Protein AF-A0AA95MZU4-F1 (afdb_monomer)

Nearest PDB structures (foldseek):
  8u5w-assembly1_E  TM=6.756E-01  e=3.444E-01  synthetic construct
  8ij9-assembly1_C  TM=8.265E-01  e=1.761E+00  Rattus norvegicus
  8glv-assembly1_HE  TM=7.850E-01  e=1.875E+00  Chlamydomonas reinhardtii
  5ofa-assembly1_B  TM=7.554E-01  e=2.566E+00  Homo sapiens

Solvent-accessible surface area (backbone atoms only — not comparable to full-atom values): 3941 Å² total; per-residue (Å²): 72,58,76,61,54,57,49,49,56,49,48,55,52,48,57,52,47,53,54,36,51,51,40,47,52,51,20,54,46,36,49,72,71,43,88,69,91,55,27,64,57,52,19,51,52,35,47,54,52,33,52,51,50,52,53,51,49,52,54,62,70,68,57,65,61,87,72,42,71,81,132

Radius of gyration: 16.73 Å; Cα contacts (8 Å, |Δi|>4): 46; chains: 1; bounding box: 36×13×49 Å

pLDDT: mean 87.98, std 12.41, range [55.03, 98.38]

Foldseek 3Di:
DPVVVVVVLVVVLVVLVVVLVVLQVVLVCLCPVDPDPCSPVVSVVSNVVSVVSVVVSVVSVPPPPVPDDDD

Structure (mmCIF, N/CA/C/O backbone):
data_AF-A0AA95MZU4-F1
#
_entry.id   AF-A0AA95MZU4-F1
#
loop_
_atom_site.group_PDB
_atom_site.id
_atom_site.type_symbol
_atom_site.label_atom_id
_atom_site.label_alt_id
_atom_site.label_comp_id
_atom_site.label_asym_id
_atom_site.label_entity_id
_atom_site.label_seq_id
_atom_site.pdbx_PDB_ins_code
_atom_site.Cartn_x
_atom_site.Cartn_y
_atom_site.Cartn_z
_atom_site.occupancy
_atom_site.B_iso_or_equiv
_atom_site.auth_seq_id
_atom_site.auth_comp_id
_atom_site.auth_asym_id
_atom_site.auth_atom_id
_atom_site.pdbx_PDB_model_num
ATOM 1 N N . MET A 1 1 ? 14.301 -0.597 -22.768 1.00 55.22 1 MET A N 1
ATOM 2 C CA . MET A 1 1 ? 14.713 0.040 -21.503 1.00 55.22 1 MET A CA 1
ATOM 3 C C . MET A 1 1 ? 16.188 -0.233 -21.339 1.00 55.22 1 MET A C 1
ATOM 5 O O . MET A 1 1 ? 16.560 -1.400 -2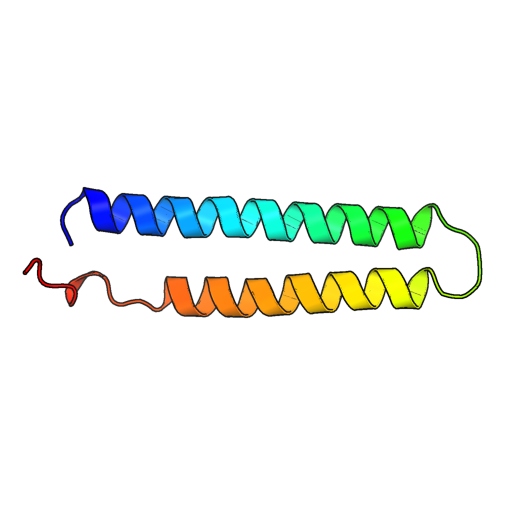1.426 1.00 55.22 1 MET A O 1
ATOM 9 N N . SER A 1 2 ? 17.014 0.788 -21.109 1.00 56.78 2 SER A N 1
ATOM 10 C CA . SER A 1 2 ? 18.323 0.582 -20.480 1.00 56.78 2 SER A CA 1
ATOM 11 C C . SER A 1 2 ? 18.156 -0.273 -19.229 1.00 56.78 2 SER A C 1
ATOM 13 O O . SER A 1 2 ? 17.081 -0.299 -18.618 1.00 56.78 2 SER A O 1
ATOM 15 N N . ALA A 1 3 ? 19.228 -0.957 -18.825 1.00 62.38 3 ALA A N 1
ATOM 16 C CA . ALA A 1 3 ? 19.284 -1.647 -17.538 1.00 62.38 3 ALA A CA 1
ATOM 17 C C . ALA A 1 3 ? 18.748 -0.756 -16.396 1.00 62.38 3 ALA A C 1
ATOM 19 O O . ALA A 1 3 ? 18.036 -1.248 -15.525 1.00 62.38 3 ALA A O 1
ATOM 20 N N . ASN A 1 4 ? 18.970 0.561 -16.495 1.00 74.06 4 ASN A N 1
ATOM 21 C CA . ASN A 1 4 ? 18.449 1.582 -15.588 1.00 74.06 4 ASN A CA 1
ATOM 22 C C . ASN A 1 4 ? 16.916 1.609 -15.526 1.00 74.06 4 ASN A C 1
ATOM 24 O O . ASN A 1 4 ? 16.367 1.482 -14.446 1.00 74.06 4 ASN A O 1
ATOM 28 N N . GLY A 1 5 ? 16.191 1.648 -16.650 1.00 78.12 5 GLY A N 1
ATOM 29 C CA . GLY A 1 5 ? 14.724 1.703 -16.600 1.00 78.12 5 GLY A CA 1
ATOM 30 C C . GLY A 1 5 ? 14.077 0.451 -15.988 1.00 78.12 5 GLY A C 1
ATOM 31 O O . GLY A 1 5 ? 13.070 0.545 -15.285 1.00 78.12 5 GLY A O 1
ATOM 32 N N . GLN A 1 6 ? 14.635 -0.742 -16.238 1.00 82.12 6 GLN A N 1
ATOM 33 C CA . GLN A 1 6 ? 14.138 -1.983 -15.610 1.00 82.12 6 GLN A CA 1
ATOM 34 C C . GLN A 1 6 ? 14.414 -1.997 -14.111 1.00 82.12 6 GLN A C 1
ATOM 36 O O . GLN A 1 6 ? 13.573 -2.456 -13.335 1.00 82.12 6 GLN A O 1
ATOM 41 N N . HIS A 1 7 ? 15.568 -1.467 -13.725 1.00 86.00 7 HIS A N 1
ATOM 42 C CA . HIS A 1 7 ? 15.975 -1.303 -12.344 1.00 86.00 7 HIS A CA 1
ATOM 43 C C . HIS A 1 7 ? 15.103 -0.273 -11.608 1.00 86.00 7 HIS A C 1
ATOM 45 O O . HIS A 1 7 ? 14.582 -0.575 -10.538 1.00 86.00 7 HIS A O 1
ATOM 51 N N . ASP A 1 8 ? 14.814 0.870 -12.228 1.00 88.06 8 ASP A N 1
ATOM 52 C CA . ASP A 1 8 ? 13.941 1.910 -11.678 1.00 88.06 8 ASP A CA 1
ATOM 53 C C . ASP A 1 8 ? 12.518 1.381 -11.470 1.00 88.06 8 ASP A C 1
ATOM 55 O O . ASP A 1 8 ? 11.942 1.518 -10.393 1.00 88.06 8 ASP A O 1
ATOM 59 N N . LEU A 1 9 ? 11.952 0.686 -12.467 1.00 90.06 9 LEU A N 1
ATOM 60 C CA . LEU A 1 9 ? 10.629 0.068 -12.329 1.00 90.06 9 LEU A CA 1
ATOM 61 C C . LEU A 1 9 ? 10.612 -1.002 -11.228 1.00 90.06 9 LEU A C 1
ATOM 63 O O . LEU A 1 9 ? 9.591 -1.189 -10.560 1.00 90.06 9 LEU A O 1
ATOM 67 N N . TYR A 1 10 ? 11.710 -1.737 -11.052 1.00 91.25 10 TYR A N 1
ATOM 68 C CA . TYR A 1 10 ? 11.850 -2.677 -9.946 1.00 91.25 10 TYR A CA 1
ATOM 69 C C . TYR A 1 10 ? 11.790 -1.948 -8.596 1.00 91.25 10 TYR A C 1
ATOM 71 O O . TYR A 1 10 ? 10.964 -2.326 -7.763 1.00 91.25 10 TYR A O 1
ATOM 79 N N . TYR A 1 11 ? 12.565 -0.875 -8.415 1.00 93.69 11 TYR A N 1
ATOM 80 C CA . TYR A 1 11 ? 12.566 -0.100 -7.173 1.00 93.69 11 TYR A CA 1
ATOM 81 C C . TYR A 1 11 ? 11.228 0.566 -6.886 1.00 93.69 11 TYR A C 1
ATOM 83 O O . TYR A 1 11 ? 10.720 0.422 -5.780 1.00 93.69 11 TYR A O 1
ATOM 91 N N . ILE A 1 12 ? 10.586 1.170 -7.887 1.00 94.31 12 ILE A N 1
ATOM 92 C CA . ILE A 1 12 ? 9.252 1.768 -7.730 1.00 94.31 12 ILE A CA 1
ATOM 93 C C . ILE A 1 12 ? 8.249 0.727 -7.213 1.00 94.31 12 ILE A C 1
ATOM 95 O O . ILE A 1 12 ? 7.434 1.015 -6.339 1.00 94.31 12 ILE A O 1
ATOM 99 N N . LYS A 1 13 ? 8.291 -0.510 -7.726 1.00 95.12 13 LYS A N 1
ATOM 100 C CA . LYS A 1 13 ? 7.411 -1.590 -7.244 1.00 95.12 13 LYS A CA 1
ATOM 101 C C . LYS A 1 13 ? 7.746 -2.041 -5.821 1.00 95.12 13 LYS A C 1
ATOM 103 O O . LYS A 1 13 ? 6.842 -2.537 -5.141 1.00 95.12 13 LYS A O 1
ATOM 108 N N . GLN A 1 14 ? 9.012 -1.948 -5.421 1.00 97.00 14 GLN A N 1
ATOM 109 C CA . GLN A 1 14 ? 9.468 -2.289 -4.078 1.00 97.00 14 GLN A CA 1
ATOM 110 C C . GLN A 1 14 ? 9.028 -1.214 -3.080 1.00 97.00 14 GLN A C 1
ATOM 112 O O . GLN A 1 14 ? 8.285 -1.537 -2.162 1.00 97.00 14 GLN A O 1
ATOM 117 N N . GLU A 1 15 ? 9.345 0.055 -3.334 1.00 97.62 15 GLU A N 1
ATOM 118 C CA . GLU A 1 15 ? 8.911 1.182 -2.498 1.00 97.62 15 GLU A CA 1
ATOM 119 C C . GLU A 1 15 ? 7.385 1.236 -2.369 1.00 97.62 15 GLU A C 1
ATOM 121 O O . GLU A 1 15 ? 6.845 1.418 -1.280 1.00 97.62 15 GLU A O 1
ATOM 126 N N . LEU A 1 16 ? 6.656 0.987 -3.463 1.00 97.75 16 LEU A N 1
ATOM 127 C CA . LEU A 1 16 ? 5.196 0.921 -3.417 1.00 97.75 16 LEU A CA 1
ATOM 128 C C . LEU A 1 16 ? 4.690 -0.220 -2.521 1.00 97.75 16 LEU A C 1
ATOM 130 O O . LEU A 1 16 ? 3.636 -0.083 -1.904 1.00 97.75 16 LEU A O 1
ATOM 134 N N . GLN A 1 17 ? 5.405 -1.347 -2.445 1.00 98.00 17 GLN A N 1
ATOM 135 C CA . GLN A 1 17 ? 5.054 -2.423 -1.516 1.00 98.00 17 GLN A CA 1
ATOM 136 C C . GLN A 1 17 ? 5.281 -2.008 -0.066 1.00 98.00 17 GLN A C 1
ATOM 138 O O . GLN A 1 17 ? 4.446 -2.331 0.777 1.00 98.00 17 GLN A O 1
ATOM 143 N N . ASP A 1 18 ? 6.372 -1.303 0.211 1.00 98.38 18 ASP A N 1
ATOM 144 C CA . ASP A 1 18 ? 6.695 -0.838 1.557 1.00 98.38 18 ASP A CA 1
ATOM 145 C C . ASP A 1 18 ? 5.638 0.165 2.042 1.00 98.38 18 ASP A C 1
ATOM 147 O O . ASP A 1 18 ? 5.080 -0.014 3.123 1.00 98.38 18 ASP A O 1
ATOM 151 N N . ILE A 1 19 ? 5.218 1.099 1.180 1.00 97.94 19 ILE A N 1
ATOM 152 C CA . ILE A 1 19 ? 4.107 2.026 1.458 1.00 97.94 19 ILE A CA 1
ATOM 153 C C . ILE A 1 19 ? 2.796 1.273 1.736 1.00 97.94 19 ILE A C 1
ATOM 155 O O . ILE A 1 19 ? 2.073 1.612 2.673 1.00 97.94 19 ILE A O 1
ATOM 159 N N . ILE A 1 20 ? 2.466 0.244 0.942 1.00 98.25 20 ILE A N 1
ATOM 160 C CA . ILE A 1 20 ? 1.271 -0.585 1.187 1.00 98.25 20 ILE A CA 1
ATOM 161 C C . ILE A 1 20 ? 1.351 -1.225 2.578 1.00 98.25 20 ILE A C 1
ATOM 163 O O . ILE A 1 20 ? 0.389 -1.137 3.339 1.00 98.25 20 ILE A O 1
ATOM 167 N N . ASN A 1 21 ? 2.494 -1.819 2.926 1.00 98.25 21 ASN A N 1
ATOM 168 C CA . ASN A 1 21 ? 2.692 -2.475 4.219 1.00 98.25 21 ASN A CA 1
ATOM 169 C C . ASN A 1 21 ? 2.562 -1.484 5.388 1.00 98.25 21 ASN A C 1
ATOM 171 O O . ASN A 1 21 ? 1.959 -1.810 6.411 1.00 98.25 21 ASN A O 1
ATOM 175 N N . GLU A 1 22 ? 3.101 -0.272 5.242 1.00 98.38 22 GLU A N 1
ATOM 176 C CA . GLU A 1 22 ? 2.987 0.786 6.248 1.00 98.38 22 GLU A CA 1
ATOM 177 C C . GLU A 1 22 ? 1.533 1.211 6.466 1.00 98.38 22 GLU A C 1
ATOM 179 O O . GLU A 1 22 ? 1.086 1.294 7.611 1.00 98.38 22 GLU A O 1
ATOM 184 N N . ILE A 1 23 ? 0.764 1.408 5.389 1.00 98.06 23 ILE A N 1
ATOM 185 C CA . ILE A 1 23 ? -0.661 1.764 5.477 1.00 98.06 23 ILE A CA 1
ATOM 186 C C . ILE A 1 23 ? -1.442 0.688 6.237 1.00 98.06 23 ILE A C 1
ATOM 188 O O . ILE A 1 23 ? -2.257 1.015 7.100 1.00 98.06 23 ILE A O 1
ATOM 192 N N . GLU A 1 24 ? -1.187 -0.588 5.954 1.00 97.25 24 GLU A N 1
ATOM 193 C CA . GLU A 1 24 ? -1.860 -1.702 6.630 1.00 97.25 24 GLU A CA 1
ATOM 194 C C . GLU A 1 24 ? -1.459 -1.832 8.097 1.00 97.25 24 GLU A C 1
ATOM 196 O O . GLU A 1 24 ? -2.304 -2.109 8.949 1.00 97.25 24 GLU A O 1
ATOM 201 N N . SER A 1 25 ? -0.187 -1.582 8.408 1.00 97.44 25 SER A N 1
ATOM 202 C CA . SER A 1 25 ? 0.303 -1.529 9.785 1.00 97.44 25 SER A CA 1
ATOM 203 C C . SER A 1 25 ? -0.397 -0.420 10.578 1.00 97.44 25 SER A C 1
ATOM 205 O O . SER A 1 25 ? -0.896 -0.662 11.680 1.00 97.44 25 SER A O 1
ATOM 207 N N . ILE A 1 26 ? -0.532 0.775 9.989 1.00 95.62 26 ILE A N 1
ATOM 208 C CA . ILE A 1 26 ? -1.264 1.898 10.591 1.00 95.62 26 ILE A CA 1
ATOM 209 C C . ILE A 1 26 ? -2.745 1.546 10.757 1.00 95.62 26 ILE A C 1
ATOM 211 O O . ILE A 1 26 ? -3.298 1.766 11.833 1.00 95.62 26 ILE A O 1
ATOM 215 N N . ALA A 1 27 ? -3.387 0.968 9.738 1.00 95.56 27 ALA A N 1
ATOM 216 C CA . ALA A 1 27 ? -4.789 0.556 9.807 1.00 95.56 27 ALA A CA 1
ATOM 217 C C . ALA A 1 27 ? -5.027 -0.444 10.946 1.00 95.56 27 ALA A C 1
ATOM 219 O O . ALA A 1 27 ? -5.955 -0.274 11.735 1.00 95.56 27 ALA A O 1
ATOM 220 N N . ALA A 1 28 ? -4.150 -1.443 11.074 1.00 94.00 28 ALA A N 1
ATOM 221 C CA . ALA A 1 28 ? -4.203 -2.433 12.140 1.00 94.00 28 ALA A CA 1
A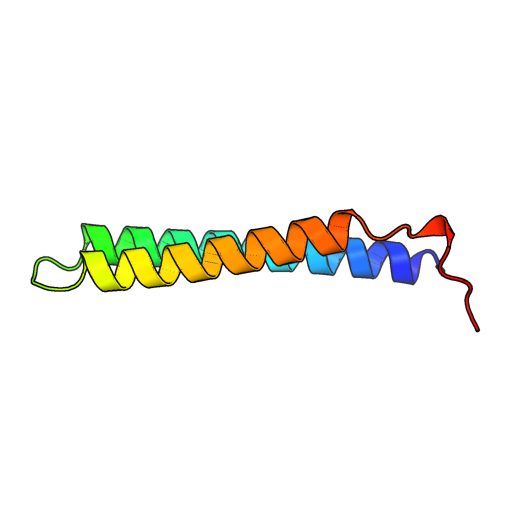TOM 222 C C . ALA A 1 28 ? -3.946 -1.828 13.529 1.00 94.00 28 ALA A C 1
ATOM 224 O O . ALA A 1 28 ? -4.547 -2.277 14.506 1.00 94.00 28 ALA A O 1
ATOM 225 N N . GLY A 1 29 ? -3.059 -0.833 13.625 1.00 94.00 29 GLY A N 1
ATOM 226 C CA . GLY A 1 29 ? -2.831 -0.070 14.851 1.00 94.00 29 GLY A CA 1
ATOM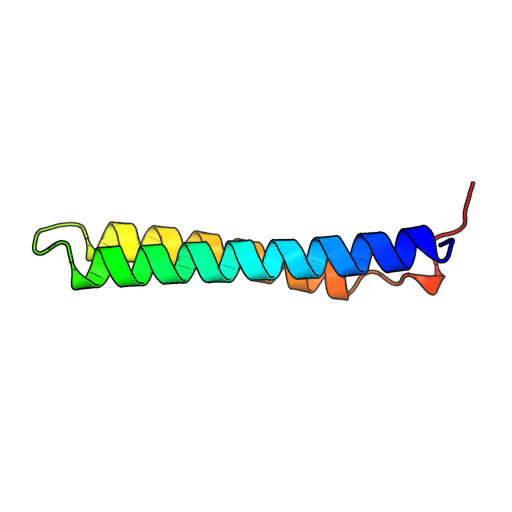 227 C C . GLY A 1 29 ? -4.056 0.754 15.244 1.00 94.00 29 GLY A C 1
ATOM 228 O O . GLY A 1 29 ? -4.455 0.740 16.403 1.00 94.00 29 GLY A O 1
ATOM 229 N N . ILE A 1 30 ? -4.706 1.412 14.281 1.00 91.25 30 ILE A N 1
ATOM 230 C CA . ILE A 1 30 ? -5.921 2.197 14.530 1.00 91.25 30 ILE A CA 1
ATOM 231 C C . ILE A 1 30 ? -7.065 1.306 15.011 1.00 91.25 30 ILE A C 1
ATOM 233 O O . ILE A 1 30 ? -7.693 1.616 16.019 1.00 91.25 30 ILE A O 1
ATOM 237 N N . ASP A 1 31 ? -7.296 0.189 14.325 1.00 89.31 31 ASP A N 1
ATOM 238 C CA . ASP A 1 31 ? -8.366 -0.753 14.657 1.00 89.31 31 ASP A CA 1
ATOM 239 C C . ASP A 1 31 ? -8.223 -1.308 16.084 1.00 89.31 31 ASP A C 1
ATOM 241 O O . ASP A 1 31 ? -9.198 -1.376 16.828 1.00 89.31 31 ASP A O 1
ATOM 245 N N . ARG A 1 32 ? -6.989 -1.632 16.501 1.00 88.38 32 ARG A N 1
ATOM 246 C CA . ARG A 1 32 ? -6.709 -2.242 17.812 1.00 88.38 32 ARG A CA 1
ATOM 247 C C . ARG A 1 32 ? -6.526 -1.249 18.955 1.00 88.38 32 ARG A C 1
ATOM 249 O O . ARG A 1 32 ? -6.856 -1.583 20.088 1.00 88.38 32 ARG A O 1
ATOM 256 N N . SER A 1 33 ? -5.907 -0.095 18.704 1.00 84.94 33 SER A N 1
ATOM 257 C CA . SER A 1 33 ? -5.459 0.821 19.765 1.00 84.94 33 SER A CA 1
ATOM 258 C C . SER A 1 33 ? -6.415 1.979 20.031 1.00 84.94 33 SER A C 1
ATOM 260 O O . SER A 1 33 ? -6.286 2.627 21.067 1.00 84.94 33 SER A O 1
ATOM 262 N N . PHE A 1 34 ? -7.366 2.249 19.137 1.00 79.25 34 PHE A N 1
ATOM 263 C CA . PHE A 1 34 ? -8.387 3.269 19.359 1.00 79.25 34 PHE A CA 1
ATOM 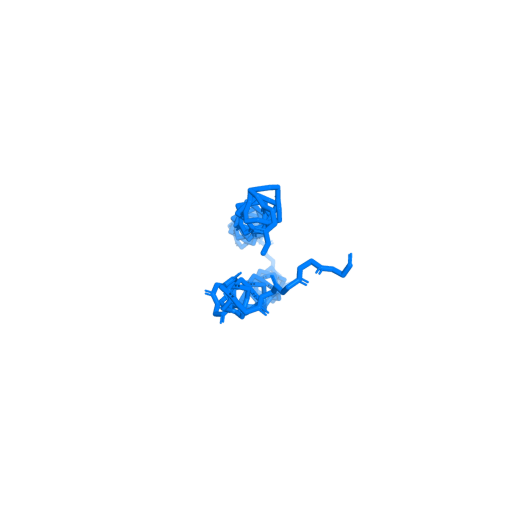264 C C . PHE A 1 34 ? -9.714 2.584 19.657 1.00 79.25 34 PHE A C 1
ATOM 266 O O . PHE A 1 34 ? -10.381 2.098 18.754 1.00 79.25 34 PHE A O 1
ATOM 273 N N . GLU A 1 35 ? -10.099 2.544 20.929 1.00 71.50 35 GLU A N 1
ATOM 274 C CA . GLU A 1 35 ? -11.399 2.029 21.355 1.00 71.50 35 GLU A CA 1
ATOM 275 C C . GLU A 1 35 ? -12.426 3.175 21.322 1.00 71.50 35 GLU A C 1
ATOM 277 O O . GLU A 1 35 ? -12.289 4.173 22.033 1.00 71.50 35 GLU A O 1
ATOM 282 N N . GLY A 1 36 ? -13.425 3.088 20.439 1.00 72.31 36 GLY A N 1
ATOM 283 C CA . GLY A 1 36 ? -14.423 4.144 20.258 1.00 72.31 36 GLY A CA 1
ATOM 284 C C . GLY A 1 36 ? -15.254 3.983 18.986 1.00 72.31 36 GLY A C 1
ATOM 285 O O . GLY A 1 36 ? -15.179 2.968 18.310 1.00 72.31 36 GLY A O 1
ATOM 286 N N . ILE A 1 37 ? -16.068 4.989 18.657 1.00 73.50 37 ILE A N 1
ATOM 287 C CA . ILE A 1 37 ? -16.858 5.008 17.417 1.00 73.50 37 ILE A CA 1
ATOM 288 C C . ILE A 1 37 ? -15.988 5.559 16.282 1.00 73.50 37 ILE A C 1
ATOM 290 O O . ILE A 1 37 ? -15.563 6.713 16.338 1.00 73.50 37 ILE A O 1
ATOM 294 N N . GLY A 1 38 ? -15.794 4.784 15.216 1.00 80.44 38 GLY A N 1
ATOM 295 C CA . GLY A 1 38 ? -15.183 5.240 13.968 1.00 80.44 38 GLY A CA 1
ATOM 296 C C . GLY A 1 38 ? -13.740 4.786 13.741 1.00 80.44 38 GLY A C 1
ATOM 297 O O . GLY A 1 38 ? -13.210 5.058 12.659 1.00 80.44 38 GLY A O 1
ATOM 298 N N . ASN A 1 39 ? -13.117 4.074 14.687 1.00 88.50 39 ASN A N 1
ATOM 299 C CA . ASN A 1 39 ? -11.820 3.419 14.468 1.00 88.50 39 ASN A CA 1
ATOM 300 C C . ASN A 1 39 ? -11.932 2.378 13.342 1.00 88.50 39 ASN A C 1
ATOM 302 O O . ASN A 1 39 ? -11.101 2.363 12.434 1.00 88.50 39 ASN A O 1
ATOM 306 N N . GLU A 1 40 ? -13.034 1.628 13.316 1.00 90.56 40 GLU A N 1
ATOM 307 C CA . GLU A 1 40 ? -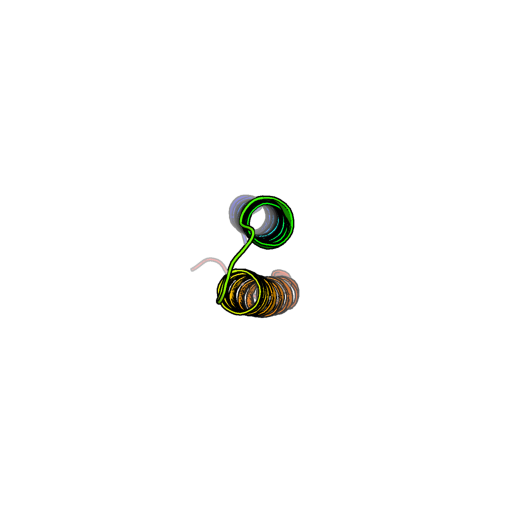13.356 0.636 12.297 1.00 90.56 40 GLU A CA 1
ATOM 308 C C . GLU A 1 40 ? -13.505 1.281 10.912 1.00 90.56 40 GLU A C 1
ATOM 310 O O . GLU A 1 40 ? -13.019 0.765 9.905 1.00 90.56 40 GLU A O 1
ATOM 315 N N . LYS A 1 41 ? -14.119 2.472 10.850 1.00 92.00 41 LYS A N 1
ATOM 316 C CA . LYS A 1 41 ? -14.278 3.228 9.596 1.00 92.00 41 LYS A CA 1
ATOM 317 C C . LYS A 1 41 ? -12.952 3.798 9.107 1.00 92.00 41 LYS A C 1
ATOM 319 O O . LYS A 1 41 ? -12.695 3.789 7.903 1.00 92.00 41 LYS A O 1
ATOM 324 N N . CYS A 1 42 ? -12.123 4.298 10.021 1.00 91.94 42 CYS A N 1
ATOM 325 C CA . CYS A 1 42 ? -10.803 4.827 9.697 1.00 91.94 42 CYS A CA 1
ATOM 326 C C . CYS A 1 42 ? -9.877 3.718 9.173 1.00 91.94 42 CYS A C 1
ATOM 328 O O . CYS A 1 42 ? -9.328 3.844 8.076 1.00 91.94 42 CYS A O 1
ATOM 330 N N . ALA A 1 43 ? -9.794 2.592 9.889 1.00 94.38 43 ALA A N 1
ATOM 331 C CA . ALA A 1 43 ? -9.035 1.418 9.470 1.00 94.38 43 ALA A CA 1
ATOM 332 C C . ALA A 1 43 ? -9.529 0.881 8.117 1.00 94.38 43 ALA A C 1
ATOM 334 O O . ALA A 1 43 ? -8.730 0.655 7.207 1.00 94.38 43 ALA A O 1
ATOM 335 N N . ALA A 1 44 ? -10.849 0.780 7.923 1.00 95.00 44 ALA A N 1
ATOM 336 C CA . ALA A 1 44 ? -11.425 0.390 6.638 1.00 95.00 44 ALA A CA 1
ATOM 337 C C . ALA A 1 44 ? -11.038 1.354 5.506 1.00 95.00 44 ALA A C 1
ATOM 339 O O . ALA A 1 44 ? -10.752 0.911 4.391 1.00 95.00 44 ALA A O 1
ATOM 340 N N . LYS A 1 45 ? -10.989 2.668 5.768 1.00 96.19 45 LYS A N 1
ATOM 341 C CA . LYS A 1 45 ? -10.591 3.648 4.753 1.00 96.19 45 LYS A CA 1
ATOM 342 C C . LYS A 1 45 ? -9.120 3.510 4.364 1.00 96.19 45 LYS A C 1
ATOM 344 O O . LYS A 1 45 ? -8.809 3.607 3.179 1.00 96.19 45 LYS A O 1
ATOM 349 N N . LEU A 1 46 ? -8.239 3.250 5.327 1.00 96.75 46 LEU A N 1
ATOM 350 C CA . LEU A 1 46 ? -6.826 2.976 5.057 1.00 96.75 46 LEU A CA 1
ATOM 351 C C . LEU A 1 46 ? -6.647 1.686 4.250 1.00 96.75 46 LEU A C 1
ATOM 353 O O . LEU A 1 46 ? -5.928 1.692 3.253 1.00 96.75 46 LEU A O 1
ATOM 357 N N . ASN A 1 47 ? -7.384 0.625 4.585 1.00 96.94 47 ASN A N 1
ATOM 358 C CA . ASN A 1 47 ? -7.361 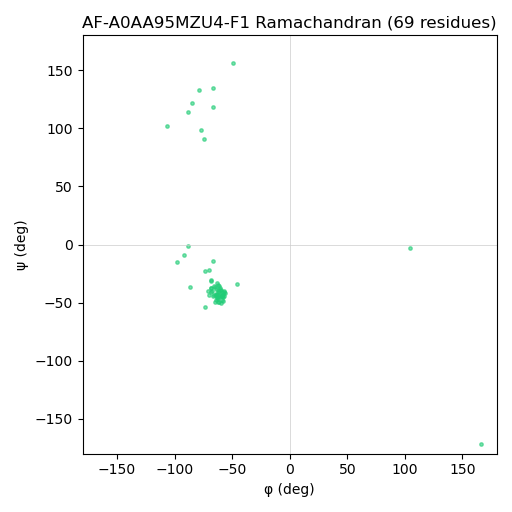-0.622 3.816 1.00 96.94 47 ASN A CA 1
ATOM 359 C C . ASN A 1 47 ? -7.817 -0.417 2.359 1.00 96.94 47 ASN A C 1
ATOM 361 O O . ASN A 1 47 ? -7.183 -0.925 1.438 1.00 96.94 47 ASN A O 1
ATOM 365 N N . GLN A 1 48 ? -8.838 0.414 2.113 1.00 98.00 48 GLN A N 1
ATOM 366 C CA . GLN A 1 48 ? -9.242 0.775 0.743 1.00 98.00 48 GLN A CA 1
ATOM 367 C C . GLN A 1 48 ? -8.129 1.491 -0.040 1.00 98.00 48 GLN A C 1
ATOM 369 O O . GLN A 1 48 ? -8.002 1.308 -1.252 1.00 98.00 48 GLN A O 1
ATOM 374 N N . ILE A 1 49 ? -7.330 2.324 0.632 1.00 97.56 49 ILE A N 1
ATOM 375 C CA . ILE A 1 49 ? -6.186 3.007 0.016 1.00 97.56 49 ILE A CA 1
ATOM 376 C C . ILE A 1 49 ? -5.073 1.993 -0.292 1.00 97.56 49 ILE A C 1
ATOM 378 O O . ILE A 1 49 ? -4.533 2.007 -1.400 1.00 97.56 49 ILE A O 1
ATOM 382 N N . ALA A 1 50 ? -4.780 1.069 0.628 1.00 98.12 50 ALA A N 1
ATOM 383 C CA . ALA A 1 50 ? -3.837 -0.025 0.387 1.00 98.12 50 ALA A CA 1
ATOM 384 C C . ALA A 1 50 ? -4.254 -0.874 -0.830 1.00 98.12 50 ALA A C 1
ATOM 386 O O . ALA A 1 50 ? -3.436 -1.147 -1.713 1.00 98.12 50 ALA A O 1
ATOM 387 N N . ASP A 1 51 ? -5.540 -1.208 -0.951 1.00 97.88 51 ASP A N 1
ATOM 388 C CA . ASP A 1 51 ? -6.085 -1.954 -2.091 1.00 97.88 51 ASP A CA 1
ATOM 389 C C . ASP A 1 51 ? -5.971 -1.195 -3.415 1.00 97.88 51 ASP A C 1
ATOM 391 O O . ASP A 1 51 ? -5.632 -1.782 -4.451 1.00 97.88 51 ASP A O 1
ATOM 395 N N . HIS A 1 52 ? -6.184 0.122 -3.397 1.00 98.19 52 HIS A N 1
ATOM 396 C CA . HIS A 1 52 ? -5.939 0.958 -4.568 1.00 98.19 52 HIS A CA 1
ATOM 397 C C . HIS A 1 52 ? -4.480 0.840 -5.036 1.00 98.19 52 HIS A C 1
ATOM 399 O O . HIS A 1 52 ? -4.224 0.577 -6.218 1.00 98.19 52 HIS A O 1
ATOM 405 N N . TYR A 1 53 ? -3.522 0.961 -4.114 1.00 97.94 53 TYR A N 1
ATOM 406 C CA . TYR A 1 53 ? -2.099 0.865 -4.437 1.00 97.94 53 TYR A CA 1
ATOM 407 C C . TYR A 1 53 ? -1.664 -0.545 -4.849 1.00 97.94 53 TYR A C 1
ATOM 409 O O . TYR A 1 53 ? -0.836 -0.678 -5.753 1.00 97.94 53 TYR A O 1
ATOM 417 N N . ARG A 1 54 ? -2.285 -1.606 -4.320 1.00 97.69 54 ARG A N 1
ATOM 418 C CA . ARG A 1 54 ? -2.135 -2.970 -4.867 1.00 97.69 54 ARG A CA 1
ATOM 419 C C . ARG A 1 54 ? -2.551 -3.034 -6.334 1.00 97.69 54 ARG A C 1
ATOM 421 O O . ARG A 1 54 ? -1.852 -3.632 -7.155 1.00 97.69 54 ARG A O 1
ATOM 428 N N . GLY A 1 55 ? -3.660 -2.380 -6.680 1.00 97.75 55 GLY A N 1
ATOM 429 C CA . GLY A 1 55 ? -4.119 -2.235 -8.060 1.00 97.75 55 GLY A CA 1
ATOM 430 C C . GLY A 1 55 ? -3.096 -1.522 -8.949 1.00 97.75 55 GLY A C 1
ATOM 431 O O . GLY A 1 55 ? -2.804 -1.990 -10.053 1.00 97.75 55 GLY A O 1
ATOM 432 N N . VAL A 1 56 ? -2.502 -0.431 -8.461 1.00 97.12 56 VAL A N 1
ATOM 433 C CA . VAL A 1 56 ? -1.420 0.290 -9.156 1.00 97.12 56 VAL A CA 1
ATOM 434 C C . VAL A 1 56 ? -0.194 -0.608 -9.343 1.00 97.12 56 VAL A C 1
ATOM 436 O O . VAL A 1 56 ? 0.275 -0.763 -10.471 1.00 97.12 56 VAL A O 1
ATOM 439 N N . LYS A 1 57 ? 0.274 -1.285 -8.289 1.00 96.50 57 LYS A N 1
ATOM 440 C CA . LYS A 1 57 ? 1.417 -2.211 -8.353 1.00 96.50 57 LYS A CA 1
ATOM 441 C C . LYS A 1 57 ? 1.195 -3.332 -9.370 1.00 96.50 57 LYS A C 1
ATOM 443 O O . LYS A 1 57 ? 2.111 -3.694 -10.115 1.00 96.50 57 LYS A O 1
ATOM 448 N N . ARG A 1 58 ? -0.026 -3.870 -9.445 1.00 96.06 58 ARG A N 1
ATOM 449 C CA . ARG A 1 58 ? -0.394 -4.884 -10.442 1.00 96.06 58 ARG A CA 1
ATOM 450 C C . ARG A 1 58 ? -0.300 -4.333 -11.864 1.00 96.06 58 ARG A C 1
ATOM 452 O O . ARG A 1 58 ? 0.251 -5.004 -12.729 1.00 96.06 58 ARG A O 1
ATOM 459 N N . LYS A 1 59 ? -0.777 -3.108 -12.104 1.00 95.19 59 LYS A N 1
ATOM 460 C CA . LYS A 1 59 ? -0.636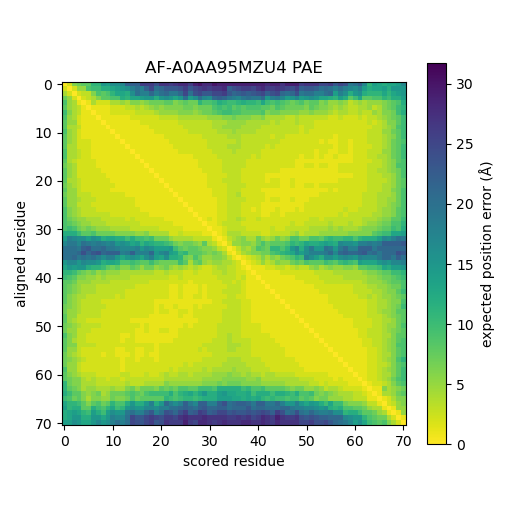 -2.442 -13.410 1.00 95.19 59 LYS A CA 1
ATOM 461 C C . LYS A 1 59 ? 0.833 -2.229 -13.779 1.00 95.19 59 LYS A C 1
ATOM 463 O O . LYS A 1 59 ? 1.208 -2.554 -14.899 1.00 95.19 59 LYS A O 1
ATOM 468 N N . LEU A 1 60 ? 1.666 -1.781 -12.835 1.00 92.75 60 LEU A N 1
ATOM 469 C CA . LEU A 1 60 ? 3.115 -1.636 -13.037 1.00 92.75 60 LEU A CA 1
ATOM 470 C C . LEU A 1 60 ? 3.793 -2.971 -13.373 1.00 92.75 60 LEU A C 1
ATOM 472 O O . LEU A 1 60 ? 4.689 -3.025 -14.208 1.00 92.75 60 LEU A O 1
ATOM 476 N N . SER A 1 61 ? 3.346 -4.063 -12.753 1.00 90.75 61 SER A N 1
ATOM 477 C CA . SER A 1 61 ? 3.876 -5.409 -13.016 1.00 90.75 61 SER A CA 1
ATOM 478 C C . SER A 1 61 ? 3.499 -5.943 -14.400 1.00 90.75 61 SER A C 1
ATOM 480 O O . SER A 1 61 ? 4.200 -6.802 -14.923 1.00 90.75 61 SER A O 1
ATOM 482 N N . ASN A 1 62 ? 2.431 -5.414 -15.001 1.00 91.62 62 ASN A N 1
ATOM 483 C CA . ASN A 1 62 ? 1.987 -5.766 -16.348 1.00 91.62 62 ASN A CA 1
ATOM 484 C C . ASN A 1 62 ? 2.650 -4.916 -17.445 1.00 91.62 62 ASN A C 1
ATOM 486 O O . ASN A 1 62 ? 2.346 -5.111 -18.622 1.00 91.62 62 ASN A O 1
ATOM 490 N N . ILE A 1 63 ? 3.514 -3.957 -17.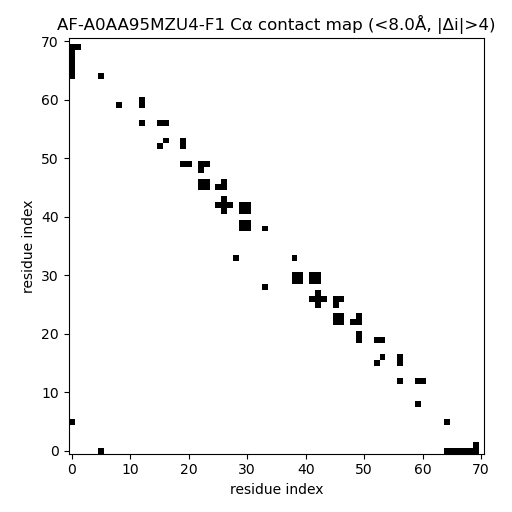091 1.00 88.19 63 ILE A N 1
ATOM 491 C CA . ILE A 1 63 ? 4.253 -3.177 -18.083 1.00 88.19 63 ILE A CA 1
ATOM 492 C C . ILE A 1 63 ? 5.218 -4.113 -18.807 1.00 88.19 63 ILE A C 1
ATOM 494 O O . ILE A 1 63 ? 6.131 -4.682 -18.210 1.00 88.19 63 ILE A O 1
ATOM 498 N N . ASP A 1 64 ? 5.018 -4.242 -20.115 1.00 82.69 64 ASP A N 1
ATOM 499 C CA . ASP A 1 64 ? 5.921 -4.970 -20.994 1.00 82.69 64 ASP A CA 1
ATOM 500 C C . ASP A 1 64 ? 7.188 -4.138 -21.232 1.00 82.69 64 ASP A C 1
ATOM 502 O O . ASP A 1 64 ? 7.273 -3.305 -22.140 1.00 82.69 64 ASP A O 1
ATOM 506 N N . THR A 1 65 ? 8.185 -4.360 -20.379 1.00 77.88 65 THR A N 1
ATOM 507 C CA . THR A 1 65 ? 9.460 -3.632 -20.396 1.00 77.88 65 THR A CA 1
ATOM 508 C C . THR A 1 65 ? 10.300 -3.913 -21.643 1.00 77.88 65 THR A C 1
ATOM 510 O O . THR A 1 65 ? 11.221 -3.149 -21.943 1.00 77.88 65 THR A O 1
ATOM 513 N N . SER A 1 66 ? 9.967 -4.961 -22.410 1.00 75.06 66 SER A N 1
ATOM 514 C CA . SER A 1 66 ? 10.631 -5.283 -23.677 1.00 75.06 66 SER A CA 1
ATOM 515 C C . SER A 1 66 ? 10.250 -4.322 -24.811 1.00 75.06 66 SER A C 1
ATOM 517 O O . SER A 1 66 ? 11.017 -4.148 -25.757 1.00 75.06 66 SER A O 1
ATOM 519 N N . LYS A 1 67 ? 9.094 -3.649 -24.703 1.00 70.94 67 LYS A N 1
ATOM 520 C CA . LYS A 1 67 ? 8.563 -2.736 -25.732 1.00 70.94 67 LYS A CA 1
ATOM 521 C C . LYS A 1 67 ? 8.975 -1.278 -25.558 1.00 70.94 67 LYS A C 1
ATOM 523 O O . LYS A 1 67 ? 8.732 -0.468 -26.451 1.00 70.94 67 LYS A O 1
ATOM 528 N N . VAL A 1 68 ? 9.598 -0.929 -24.435 1.00 66.06 68 VAL A N 1
ATOM 529 C CA . VAL A 1 68 ? 10.068 0.435 -24.181 1.00 66.06 68 VAL A CA 1
ATOM 530 C C . VAL A 1 68 ? 11.360 0.661 -24.967 1.00 66.06 68 VAL A C 1
ATOM 532 O O . VAL A 1 68 ? 12.432 0.221 -24.544 1.00 66.06 68 VAL A O 1
ATOM 535 N N . LYS A 1 69 ? 11.256 1.310 -26.130 1.00 55.03 69 LYS A N 1
ATOM 536 C CA . LYS A 1 69 ? 12.410 1.774 -26.912 1.00 55.03 69 LYS A CA 1
ATOM 537 C C . LYS A 1 69 ? 12.947 3.059 -26.288 1.00 55.03 69 LYS A C 1
ATOM 539 O O . LYS A 1 69 ? 12.164 3.938 -25.944 1.00 55.03 69 LYS A O 1
ATOM 544 N N . GLU A 1 70 ? 14.261 3.134 -26.110 1.00 57.75 70 GLU A N 1
ATOM 545 C CA . GLU A 1 70 ? 14.915 4.404 -25.785 1.00 57.75 70 GLU A CA 1
ATOM 546 C C . GLU A 1 70 ? 14.781 5.326 -27.002 1.00 57.75 70 GLU A C 1
ATOM 548 O O . GLU A 1 70 ? 14.900 4.849 -28.135 1.00 57.75 70 GLU A O 1
ATOM 553 N N . ALA A 1 71 ? 14.416 6.585 -26.758 1.00 56.31 71 ALA A N 1
ATOM 554 C CA . ALA A 1 71 ? 14.293 7.617 -27.783 1.00 56.31 71 ALA A CA 1
ATOM 555 C C . ALA A 1 71 ? 15.653 8.260 -28.062 1.00 56.31 71 ALA A C 1
ATOM 557 O O . ALA A 1 71 ? 16.429 8.407 -27.090 1.00 56.31 71 ALA A O 1
#

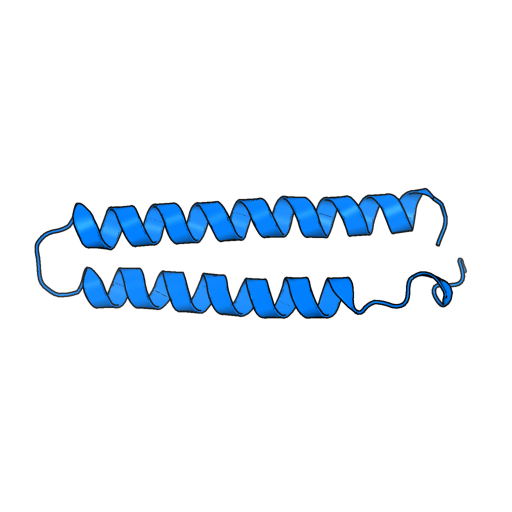Secondary structure (DSSP, 8-state):
--HHHHHHHHHHHHHHHHHHHHHHHHHHHHHHH--SSSHHHHHHHHHHHHHHHHHHHHHHHT--TTS----

Sequence (71 aa):
MSANGQHDLYYIKQELQDIINEIESIAAGIDRSFEGIGNEKCAAKLNQIADHYRGVKRKLSNIDTSKVKEA

Mean predicted aligned error: 5.77 Å